Protein AF-A0A453SYX1-F1 (afdb_monomer_lite)

Organism: Aegilops tauschii subsp. strangulata (NCBI:txid200361)

Foldseek 3Di:
DPVCVVVVHDDDDDPPFLLRVLLVLCCVQVVGSVCSLVLLVLLLVLCVVPVVVCVVVDPDDSVVVSVQSNDPRHHDDVSSVQSSCQRRVHWDWDADPDPVPRIDIRHHPDPDPPD

Radius of gyration: 14.9 Å; chains: 1; bounding box: 42×34×37 Å

InterPro domains:
  IPR003323 OTU domain [PF02338] (16-102)
  IPR003323 OTU domain [PS50802] (9-115)
  IPR038765 Papain-like cysteine peptidase superfamily [SSF54001] (2-107)
  IPR050704 Peptidase C85-like [PTHR12419] (3-110)

Sequence (115 aa):
FDRLGTYGLAEFQIEGDGNCQFRALADQIFRNPEYHKQVRKAVMKQLKEFRKRYEGYVPMEYKVYLKKMKRSGEWGDHLTLQAAADRFGAKICLLTSFRDTCLIEIVPRDLTPTR

Secondary structure (DSSP, 8-state):
--HHHHTT----PPPSSTTHHHHHHHHHHHS-GGGHHHHHHHHHHHHHHTHHHHGGG-SS-HHHHHHHHTSTTPPP-HHHHHHHHHHHT--EEEE-S-SS-SEEEE--S------

pLDDT: mean 82.31, std 13.12, range [35.62, 93.0]

Structure (mmCIF, N/CA/C/O backbone):
data_AF-A0A453SYX1-F1
#
_entry.id   AF-A0A453SYX1-F1
#
loop_
_atom_site.group_PDB
_atom_site.id
_atom_site.type_symbol
_atom_site.label_atom_id
_atom_site.label_alt_id
_atom_site.label_comp_id
_atom_site.label_asym_id
_atom_site.label_entity_id
_atom_site.label_seq_id
_atom_site.pdbx_PDB_ins_code
_atom_site.Cartn_x
_atom_site.Cartn_y
_atom_site.Cartn_z
_atom_site.occupancy
_atom_site.B_iso_or_equiv
_atom_site.auth_seq_id
_atom_site.auth_comp_id
_atom_site.auth_asym_id
_atom_site.auth_atom_id
_atom_site.pdbx_PDB_model_num
ATOM 1 N N . PHE A 1 1 ? 17.231 -18.774 -11.026 1.00 43.31 1 PHE A N 1
ATOM 2 C CA . PHE A 1 1 ? 15.875 -18.695 -11.599 1.00 43.31 1 PHE A CA 1
ATOM 3 C C . PHE A 1 1 ? 15.319 -17.327 -11.288 1.00 43.31 1 PHE A C 1
ATOM 5 O O . PHE A 1 1 ? 14.893 -17.080 -10.165 1.00 43.31 1 PHE A O 1
ATOM 12 N N . ASP A 1 2 ? 15.445 -16.427 -12.252 1.00 57.31 2 ASP A N 1
ATOM 13 C CA . ASP A 1 2 ? 15.023 -15.041 -12.129 1.00 57.31 2 ASP A CA 1
ATOM 14 C C . ASP A 1 2 ? 13.494 -14.974 -12.262 1.00 57.31 2 ASP A C 1
ATOM 16 O O . ASP A 1 2 ? 12.948 -15.031 -13.363 1.00 57.31 2 ASP A O 1
ATOM 20 N N . ARG A 1 3 ? 12.786 -14.990 -11.121 1.00 61.19 3 ARG A N 1
ATOM 21 C CA . ARG A 1 3 ? 11.311 -15.046 -11.083 1.00 61.19 3 ARG A CA 1
ATOM 22 C C . ARG A 1 3 ? 10.674 -13.845 -11.785 1.00 61.19 3 ARG A C 1
ATOM 24 O O . ARG A 1 3 ? 9.559 -13.975 -12.273 1.00 61.19 3 ARG A O 1
ATOM 31 N N . LEU A 1 4 ? 11.370 -12.711 -11.846 1.00 60.25 4 LEU A N 1
ATOM 32 C CA . LEU A 1 4 ? 10.914 -11.506 -12.536 1.00 60.25 4 LEU A CA 1
ATOM 33 C C . LEU A 1 4 ? 10.905 -11.713 -14.054 1.00 60.25 4 LEU A C 1
ATOM 35 O O . LEU A 1 4 ? 9.910 -11.403 -14.709 1.00 60.25 4 LEU A O 1
ATOM 39 N N . GLY A 1 5 ? 11.947 -12.361 -14.583 1.00 59.00 5 GLY A N 1
ATOM 40 C CA . GLY A 1 5 ? 12.054 -12.718 -15.998 1.00 59.00 5 GLY A CA 1
ATOM 41 C C . GLY A 1 5 ? 10.911 -13.611 -16.490 1.00 59.00 5 GLY A C 1
ATOM 42 O O . GLY A 1 5 ? 10.420 -13.413 -17.598 1.00 59.00 5 GLY A O 1
ATOM 43 N N . THR A 1 6 ? 10.406 -14.527 -15.655 1.00 63.09 6 THR A N 1
ATOM 44 C CA . THR A 1 6 ? 9.246 -15.375 -16.000 1.00 63.09 6 THR A CA 1
ATOM 45 C C . THR A 1 6 ? 7.961 -14.569 -16.233 1.00 63.09 6 THR A C 1
ATOM 47 O O . THR A 1 6 ? 7.107 -15.000 -17.003 1.00 63.09 6 THR A O 1
ATOM 50 N N . TYR A 1 7 ? 7.826 -13.395 -15.609 1.00 59.97 7 TYR A N 1
ATOM 51 C CA . TYR A 1 7 ? 6.675 -12.499 -15.776 1.00 59.97 7 TYR A CA 1
ATOM 52 C C . TYR A 1 7 ? 6.965 -11.303 -16.699 1.00 59.97 7 TYR A C 1
ATOM 54 O O . TYR A 1 7 ? 6.127 -10.411 -16.814 1.00 59.97 7 TYR A O 1
ATOM 62 N N . GLY A 1 8 ? 8.138 -11.255 -17.344 1.00 65.12 8 GLY A N 1
ATOM 63 C CA . GLY A 1 8 ? 8.565 -10.100 -18.143 1.00 65.12 8 GLY A CA 1
ATOM 64 C C . GLY A 1 8 ? 8.745 -8.821 -17.316 1.00 65.12 8 GLY A C 1
ATOM 65 O O . GLY A 1 8 ? 8.619 -7.720 -17.847 1.00 65.12 8 GLY A O 1
ATOM 66 N N . LEU A 1 9 ? 8.996 -8.961 -16.012 1.00 68.88 9 LEU A N 1
ATOM 67 C CA . LEU A 1 9 ? 9.196 -7.855 -15.083 1.00 68.88 9 LEU A CA 1
ATOM 68 C C . LEU A 1 9 ? 10.692 -7.599 -14.880 1.00 68.88 9 LEU A C 1
ATOM 70 O O . LEU A 1 9 ? 11.510 -8.511 -14.976 1.00 68.88 9 LEU A O 1
ATOM 74 N N . ALA A 1 10 ? 11.036 -6.357 -14.555 1.00 70.94 10 ALA A N 1
ATOM 75 C CA . ALA A 1 10 ? 12.366 -5.963 -14.108 1.00 70.94 10 ALA A CA 1
ATOM 76 C C . ALA A 1 10 ? 12.245 -5.291 -12.737 1.00 70.94 10 ALA A C 1
ATOM 78 O O . ALA A 1 10 ? 11.297 -4.542 -12.493 1.00 70.94 10 ALA A O 1
ATOM 79 N N . GLU A 1 11 ? 13.185 -5.569 -11.836 1.00 71.25 11 GLU A N 1
ATOM 80 C CA . GLU A 1 11 ? 13.226 -4.900 -10.539 1.00 71.25 11 GLU A CA 1
ATOM 81 C C . GLU A 1 11 ? 13.690 -3.456 -10.723 1.00 71.25 11 GLU A C 1
ATOM 83 O O . GLU A 1 11 ? 14.739 -3.200 -11.316 1.00 71.25 11 GLU A O 1
ATOM 88 N N . PHE A 1 12 ? 12.925 -2.513 -10.181 1.00 72.12 12 PHE A N 1
ATOM 89 C CA . PHE A 1 12 ? 13.378 -1.141 -10.036 1.00 72.12 12 PHE A CA 1
ATOM 90 C C . PHE A 1 12 ? 13.776 -0.913 -8.582 1.00 72.12 12 PHE A C 1
ATOM 92 O O . PHE A 1 12 ? 12.941 -0.983 -7.678 1.00 72.12 12 PHE A O 1
ATOM 99 N N . GLN A 1 13 ? 15.067 -0.672 -8.357 1.00 71.19 13 GLN A N 1
ATOM 100 C CA . GLN A 1 13 ? 15.603 -0.449 -7.020 1.00 71.19 13 GLN A CA 1
ATOM 101 C C . GLN A 1 13 ? 15.077 0.881 -6.469 1.00 71.19 13 GLN A C 1
ATOM 103 O O . GLN A 1 13 ? 15.349 1.955 -7.005 1.00 71.19 13 GLN A O 1
ATOM 108 N N . ILE A 1 14 ? 14.310 0.794 -5.385 1.00 74.12 14 ILE A N 1
ATOM 109 C CA . ILE A 1 14 ? 13.795 1.935 -4.631 1.00 74.12 14 ILE A CA 1
ATOM 110 C C . ILE A 1 14 ? 14.628 2.083 -3.359 1.00 74.12 14 ILE A C 1
ATOM 112 O O . ILE A 1 14 ? 15.012 1.091 -2.742 1.00 74.12 14 ILE A O 1
ATOM 116 N N . GLU A 1 15 ? 14.882 3.323 -2.938 1.00 73.62 15 GLU A N 1
ATOM 117 C CA . GLU A 1 15 ? 15.568 3.598 -1.674 1.00 73.62 15 GLU A CA 1
ATOM 118 C C . GLU A 1 15 ? 14.881 2.871 -0.505 1.00 73.62 15 GLU A C 1
ATOM 120 O O . GLU A 1 15 ? 13.668 2.987 -0.311 1.00 73.62 15 GLU A O 1
ATOM 125 N N . GLY A 1 16 ? 15.665 2.139 0.292 1.00 68.44 16 GLY A N 1
ATOM 126 C CA . GLY A 1 16 ? 15.215 1.405 1.480 1.00 68.44 16 GLY A CA 1
ATOM 127 C C . GLY A 1 16 ? 14.873 2.305 2.671 1.00 68.44 16 GLY A C 1
ATOM 128 O O . GLY A 1 16 ? 15.252 2.011 3.802 1.00 68.44 16 GLY A O 1
ATOM 129 N N . ASP A 1 17 ? 14.205 3.431 2.425 1.00 76.88 17 ASP A N 1
ATOM 130 C CA . ASP A 1 17 ? 13.659 4.302 3.457 1.00 76.88 17 ASP A CA 1
ATOM 131 C C . ASP A 1 17 ? 12.235 3.859 3.837 1.00 76.88 17 ASP A C 1
ATOM 133 O O . ASP A 1 17 ? 11.595 3.049 3.164 1.00 76.88 17 ASP A O 1
ATOM 137 N N . GLY A 1 18 ? 11.668 4.430 4.900 1.00 78.31 18 GLY A N 1
ATOM 138 C CA . GLY A 1 18 ? 10.270 4.159 5.254 1.00 78.31 18 GLY A CA 1
ATOM 139 C C . GLY A 1 18 ? 9.240 4.740 4.272 1.00 78.31 18 GLY A C 1
ATOM 140 O O . GLY A 1 18 ? 8.054 4.795 4.583 1.00 78.31 18 GLY A O 1
ATOM 141 N N . ASN A 1 19 ? 9.653 5.223 3.097 1.00 83.50 19 ASN A N 1
ATOM 142 C CA . ASN A 1 19 ? 8.767 5.611 2.003 1.00 83.50 19 ASN A CA 1
ATOM 143 C C . ASN A 1 19 ? 8.781 4.606 0.849 1.00 83.50 19 ASN A C 1
ATOM 145 O O . ASN A 1 19 ? 8.007 4.807 -0.088 1.00 83.50 19 ASN A O 1
ATOM 149 N N . CYS A 1 20 ? 9.589 3.544 0.917 1.00 86.62 20 CYS A N 1
ATOM 150 C CA . CYS A 1 20 ? 9.791 2.581 -0.163 1.00 86.62 20 CYS A CA 1
ATOM 151 C C . CYS A 1 20 ? 8.475 2.072 -0.769 1.00 86.62 20 CYS A C 1
ATOM 153 O O . CYS A 1 20 ? 8.287 2.137 -1.981 1.00 86.62 20 CYS A O 1
ATOM 155 N N . GLN A 1 21 ? 7.502 1.692 0.067 1.00 88.25 21 GLN A N 1
ATOM 156 C CA . GLN A 1 21 ? 6.192 1.227 -0.392 1.00 88.25 21 GLN A CA 1
ATOM 157 C C . GLN A 1 21 ? 5.439 2.306 -1.189 1.00 88.25 21 GLN A C 1
ATOM 159 O O . GLN A 1 21 ? 4.865 2.027 -2.238 1.00 88.25 21 GLN A O 1
ATOM 164 N N . PHE A 1 22 ? 5.453 3.558 -0.726 1.00 90.06 22 PHE A N 1
ATOM 165 C CA . PHE A 1 22 ? 4.764 4.659 -1.405 1.00 90.06 22 PHE A CA 1
ATOM 166 C C . PHE A 1 22 ? 5.493 5.112 -2.672 1.00 90.06 22 PHE A C 1
ATOM 168 O O . PHE A 1 22 ? 4.833 5.561 -3.605 1.00 90.06 22 PHE A O 1
ATOM 175 N N . ARG A 1 23 ? 6.826 4.997 -2.712 1.00 88.06 23 ARG A N 1
ATOM 176 C CA . ARG A 1 23 ? 7.634 5.240 -3.915 1.00 88.06 23 ARG A CA 1
ATOM 177 C C . ARG A 1 23 ? 7.376 4.171 -4.971 1.00 88.06 23 ARG A C 1
ATOM 179 O O . ARG A 1 23 ? 7.126 4.532 -6.112 1.00 88.06 23 ARG A O 1
ATOM 186 N N . ALA A 1 24 ? 7.329 2.897 -4.581 1.00 89.31 24 ALA A N 1
ATOM 187 C CA . ALA A 1 24 ? 6.967 1.800 -5.475 1.00 89.31 24 ALA A CA 1
ATOM 188 C C . ALA A 1 24 ? 5.552 1.985 -6.049 1.00 89.31 24 ALA A C 1
ATOM 190 O O . ALA A 1 24 ? 5.348 1.882 -7.253 1.00 89.31 24 ALA A O 1
ATOM 191 N N . LEU A 1 25 ? 4.576 2.350 -5.211 1.00 90.00 25 LEU A N 1
ATOM 192 C CA . LEU A 1 25 ? 3.227 2.676 -5.685 1.00 90.00 25 LEU A CA 1
ATOM 193 C C . LEU A 1 25 ? 3.214 3.891 -6.625 1.00 90.00 25 LEU A C 1
ATOM 195 O O . LEU A 1 25 ? 2.505 3.880 -7.626 1.00 90.00 25 LEU A O 1
ATOM 199 N N . ALA A 1 26 ? 3.978 4.940 -6.314 1.00 89.69 26 ALA A N 1
ATOM 200 C CA . ALA A 1 26 ? 4.057 6.135 -7.150 1.00 89.69 26 ALA A CA 1
ATOM 201 C C . ALA A 1 26 ? 4.681 5.843 -8.517 1.00 89.69 26 ALA A C 1
ATOM 203 O O . ALA A 1 26 ? 4.161 6.296 -9.533 1.00 89.69 26 ALA A O 1
ATOM 204 N N . ASP A 1 27 ? 5.738 5.041 -8.548 1.00 89.69 27 ASP A N 1
ATOM 205 C CA . ASP A 1 27 ? 6.346 4.566 -9.782 1.00 89.69 27 ASP A CA 1
ATOM 206 C C . ASP A 1 27 ? 5.358 3.736 -10.616 1.00 89.69 27 ASP A C 1
ATOM 208 O O . ASP A 1 27 ? 5.111 4.043 -11.775 1.00 89.69 27 ASP A O 1
ATOM 212 N N . GLN A 1 28 ? 4.677 2.760 -10.020 1.00 88.06 28 GLN A N 1
ATOM 213 C CA . GLN A 1 28 ? 3.768 1.895 -10.778 1.00 88.06 28 GLN A CA 1
ATOM 214 C C . GLN A 1 28 ? 2.499 2.613 -11.273 1.00 88.06 28 GLN A C 1
ATOM 216 O O . GLN A 1 28 ? 1.982 2.286 -12.340 1.00 88.06 28 GLN A O 1
ATOM 221 N N . ILE A 1 29 ? 1.997 3.606 -10.531 1.00 87.38 29 ILE A N 1
ATOM 222 C CA . ILE A 1 29 ? 0.762 4.331 -10.880 1.00 87.38 29 ILE A CA 1
ATOM 223 C C . ILE A 1 29 ? 1.050 5.550 -11.764 1.00 87.38 29 ILE A C 1
ATOM 225 O O . ILE A 1 29 ? 0.324 5.808 -12.722 1.00 87.38 29 ILE A O 1
ATOM 229 N N . PHE A 1 30 ? 2.095 6.315 -11.444 1.00 85.88 30 PHE A N 1
ATOM 230 C CA . PHE A 1 30 ? 2.405 7.599 -12.081 1.00 85.88 30 PHE A CA 1
ATOM 231 C C . PHE A 1 30 ? 3.676 7.569 -12.938 1.00 85.88 30 PHE A C 1
ATOM 233 O O . PHE A 1 30 ? 4.032 8.599 -13.509 1.00 85.88 30 PHE A O 1
ATOM 240 N N . ARG A 1 31 ? 4.367 6.422 -13.033 1.00 86.56 31 ARG A N 1
ATOM 241 C CA . ARG A 1 31 ? 5.683 6.271 -13.692 1.00 86.56 31 ARG A CA 1
ATOM 242 C C . ARG A 1 31 ? 6.736 7.235 -13.153 1.00 86.56 31 ARG A C 1
ATOM 244 O O . ARG A 1 31 ? 7.640 7.642 -13.878 1.00 86.56 31 ARG A O 1
ATOM 251 N N . ASN A 1 32 ? 6.571 7.663 -11.900 1.00 86.88 32 ASN A N 1
ATOM 252 C CA . ASN A 1 32 ? 7.469 8.611 -11.265 1.00 86.88 32 ASN A CA 1
ATOM 253 C C . ASN A 1 32 ? 7.431 8.471 -9.720 1.00 86.88 32 ASN A C 1
ATOM 255 O O . A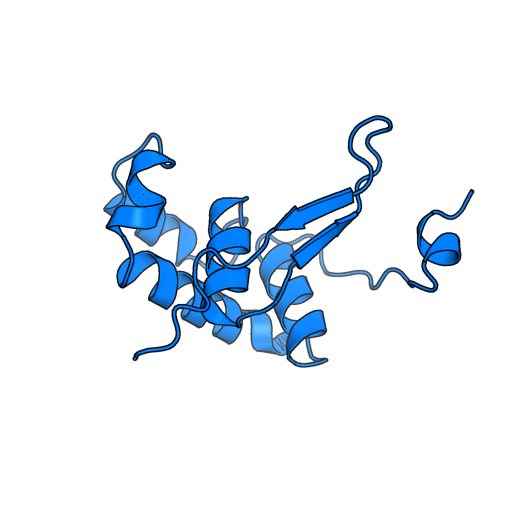SN A 1 32 ? 6.420 8.810 -9.091 1.00 86.88 32 ASN A O 1
ATOM 259 N N . PRO A 1 33 ? 8.531 8.016 -9.087 1.00 86.25 33 PRO A N 1
ATOM 260 C CA . PRO A 1 33 ? 8.600 7.776 -7.643 1.00 86.25 33 PRO A CA 1
ATOM 261 C C . PRO A 1 33 ? 8.551 9.056 -6.787 1.00 86.25 33 PRO A C 1
ATOM 263 O O . PRO A 1 33 ? 8.199 8.982 -5.606 1.00 86.25 33 PRO A O 1
ATOM 266 N N . GLU A 1 34 ? 8.804 10.242 -7.353 1.00 87.19 34 GLU A N 1
ATOM 267 C CA . GLU A 1 34 ? 8.757 11.527 -6.630 1.00 87.19 34 GLU A CA 1
ATOM 268 C C . GLU A 1 34 ? 7.341 11.872 -6.135 1.00 87.19 34 GLU A C 1
ATOM 270 O O . GLU A 1 34 ? 7.148 12.636 -5.182 1.00 87.19 34 GLU A O 1
ATOM 275 N N . TYR A 1 35 ? 6.320 11.236 -6.714 1.00 89.06 35 TYR A N 1
ATOM 276 C CA . TYR A 1 35 ? 4.930 11.378 -6.291 1.00 89.06 35 TYR A CA 1
ATOM 277 C C . TYR A 1 35 ? 4.583 10.604 -5.007 1.00 89.06 35 TYR A C 1
ATOM 279 O O . TYR A 1 35 ? 3.436 10.658 -4.552 1.00 89.06 35 TYR A O 1
ATOM 287 N N . HIS A 1 36 ? 5.548 9.953 -4.343 1.00 88.81 36 HIS A N 1
ATOM 288 C CA . HIS A 1 36 ? 5.323 9.170 -3.118 1.00 88.81 36 HIS A CA 1
ATOM 289 C C . HIS A 1 36 ? 4.582 9.943 -2.009 1.00 88.81 36 HIS A C 1
ATOM 291 O O . HIS A 1 36 ? 3.738 9.383 -1.304 1.00 88.81 36 HIS A O 1
ATOM 297 N N . LYS A 1 37 ? 4.824 11.256 -1.869 1.00 89.50 37 LYS A N 1
ATOM 298 C CA . LYS A 1 37 ? 4.110 12.117 -0.902 1.00 89.50 37 LYS A CA 1
ATOM 299 C C . LYS A 1 37 ? 2.624 12.240 -1.237 1.00 89.50 37 LYS A C 1
ATOM 301 O O . LYS A 1 37 ? 1.781 12.249 -0.336 1.00 89.50 37 LYS A O 1
ATOM 306 N N . GLN A 1 38 ? 2.298 12.342 -2.523 1.00 91.00 38 GLN A N 1
ATOM 307 C CA . GLN A 1 38 ? 0.922 12.447 -3.001 1.00 91.00 38 GLN A CA 1
ATOM 308 C C . GLN A 1 38 ? 0.194 11.113 -2.855 1.00 91.00 38 GLN A C 1
ATOM 310 O O . GLN A 1 38 ? -0.930 11.096 -2.354 1.00 91.00 38 GLN A O 1
ATOM 315 N N . VAL A 1 39 ? 0.866 10.002 -3.176 1.00 91.88 39 VAL A N 1
ATOM 316 C CA . VAL A 1 39 ? 0.348 8.648 -2.936 1.00 91.88 39 VAL A CA 1
ATOM 317 C C . VAL A 1 39 ? 0.054 8.443 -1.453 1.00 91.88 39 VAL A C 1
ATOM 319 O O . VAL A 1 39 ? -1.076 8.108 -1.103 1.00 91.88 39 VAL A O 1
ATOM 322 N N . ARG A 1 40 ? 1.007 8.744 -0.558 1.00 91.81 40 ARG A N 1
ATOM 323 C CA . ARG A 1 40 ? 0.788 8.652 0.897 1.00 91.81 40 ARG A CA 1
ATOM 324 C C . ARG A 1 40 ? -0.415 9.493 1.325 1.00 91.81 40 ARG A C 1
ATOM 326 O O . ARG A 1 40 ? -1.253 9.029 2.094 1.00 91.81 40 ARG A O 1
ATOM 333 N N . LYS A 1 41 ? -0.554 10.717 0.807 1.00 92.50 41 LYS A N 1
ATOM 334 C CA . LYS A 1 41 ? -1.702 11.587 1.109 1.00 92.50 41 LYS A CA 1
ATOM 335 C C . LYS A 1 41 ? -3.029 10.989 0.623 1.00 92.50 41 LYS A C 1
ATOM 337 O O . LYS A 1 41 ? -4.016 11.076 1.353 1.00 92.50 41 LYS A O 1
ATOM 342 N N . ALA A 1 42 ? -3.059 10.383 -0.562 1.00 92.88 42 ALA A N 1
ATOM 343 C CA . ALA A 1 42 ? -4.242 9.734 -1.123 1.00 92.88 42 ALA A CA 1
ATOM 344 C C . ALA A 1 42 ? -4.653 8.492 -0.314 1.00 92.88 42 ALA A C 1
ATOM 346 O O . ALA A 1 42 ? -5.816 8.373 0.068 1.00 92.88 42 ALA A O 1
ATOM 347 N N . VAL A 1 43 ? -3.691 7.638 0.042 1.00 92.81 43 VAL A N 1
ATOM 348 C CA . VAL A 1 43 ? -3.899 6.470 0.915 1.00 92.81 43 VAL A CA 1
ATOM 349 C C . VAL A 1 43 ? -4.420 6.904 2.287 1.00 92.81 43 VAL A C 1
ATOM 351 O O . VAL A 1 43 ? -5.420 6.389 2.778 1.00 92.81 43 VAL A O 1
ATOM 354 N N . MET A 1 44 ? -3.814 7.931 2.887 1.00 93.00 44 MET A N 1
ATOM 355 C CA . MET A 1 44 ? -4.271 8.487 4.163 1.00 93.00 44 MET A CA 1
ATOM 356 C C . MET A 1 44 ? -5.682 9.078 4.093 1.00 93.00 44 MET A C 1
ATOM 358 O O . MET A 1 44 ? -6.404 9.051 5.091 1.00 93.00 44 MET A O 1
ATOM 362 N N . LYS A 1 45 ? -6.073 9.647 2.948 1.00 92.75 45 LYS A N 1
ATOM 363 C CA . LYS A 1 45 ? -7.436 10.135 2.721 1.00 92.75 45 LYS A CA 1
ATOM 364 C C . LYS A 1 45 ? -8.421 8.964 2.678 1.00 92.75 45 LYS A C 1
ATOM 366 O O . LYS A 1 45 ? -9.403 9.006 3.411 1.00 92.75 45 LYS A O 1
ATOM 371 N N . GLN A 1 46 ? -8.097 7.902 1.939 1.00 92.81 46 GLN A N 1
ATOM 372 C CA . GLN A 1 46 ? -8.900 6.677 1.867 1.00 92.81 46 GLN A CA 1
ATOM 373 C C . GLN A 1 46 ? -9.119 6.048 3.250 1.00 92.81 46 GLN A C 1
ATOM 375 O O . GLN A 1 46 ? -10.254 5.785 3.646 1.00 92.81 46 GLN A O 1
ATOM 380 N N . LEU A 1 47 ? -8.039 5.879 4.019 1.00 91.38 47 LEU A N 1
ATOM 381 C CA . LEU A 1 47 ? -8.087 5.337 5.380 1.00 91.38 47 LEU A CA 1
ATOM 382 C C . LEU A 1 47 ? -8.992 6.178 6.301 1.00 91.38 47 LEU A C 1
ATOM 384 O O . LEU A 1 47 ? -9.748 5.647 7.110 1.00 91.38 47 LEU A O 1
ATOM 388 N N . LYS A 1 48 ? -8.963 7.508 6.164 1.00 91.12 48 LYS A N 1
ATOM 389 C CA . LYS A 1 48 ? -9.817 8.403 6.958 1.00 91.12 48 LYS A CA 1
ATOM 390 C C . LYS A 1 48 ? -11.287 8.349 6.553 1.00 91.12 48 LYS A C 1
ATOM 392 O O . LYS A 1 48 ? -12.134 8.288 7.439 1.00 91.12 48 LYS A O 1
ATOM 397 N N . GLU A 1 49 ? -11.579 8.408 5.256 1.00 92.12 49 GLU A N 1
ATOM 398 C CA . GLU A 1 49 ? -12.951 8.440 4.727 1.00 92.12 49 GLU A CA 1
ATOM 399 C C . GLU A 1 49 ? -13.681 7.121 4.994 1.00 92.12 49 GLU A C 1
ATOM 401 O O . GLU A 1 49 ? -14.830 7.122 5.431 1.00 92.12 49 GLU A O 1
ATOM 406 N N . PHE A 1 50 ? -12.985 5.994 4.842 1.00 90.44 50 PHE A N 1
ATOM 407 C CA . PHE A 1 50 ? -13.561 4.661 4.994 1.00 90.44 50 PHE A CA 1
ATOM 408 C C . PHE A 1 50 ? -13.077 3.942 6.254 1.00 90.44 50 PHE A C 1
ATOM 410 O O . PHE A 1 50 ? -12.904 2.725 6.258 1.00 90.44 50 PHE A O 1
ATOM 417 N N . ARG A 1 51 ? -12.898 4.684 7.353 1.00 89.62 51 ARG A N 1
ATOM 418 C CA . ARG A 1 51 ? -12.384 4.172 8.635 1.00 89.62 51 ARG A CA 1
ATOM 419 C C . ARG A 1 51 ? -12.987 2.826 9.058 1.00 89.62 51 ARG A C 1
ATOM 421 O O . ARG A 1 51 ? -12.238 1.925 9.425 1.00 89.62 51 ARG A O 1
ATOM 428 N N . LYS A 1 52 ? -14.314 2.675 8.971 1.00 88.38 52 LYS A N 1
ATOM 429 C CA . LYS A 1 52 ? -15.039 1.452 9.372 1.00 88.38 52 LYS A CA 1
ATOM 430 C C . LYS A 1 52 ? -14.545 0.187 8.653 1.00 88.38 52 LYS A C 1
ATOM 432 O O . LYS A 1 52 ? -14.663 -0.902 9.194 1.00 88.38 52 LYS A O 1
ATOM 437 N N . ARG A 1 53 ? -13.980 0.324 7.445 1.00 88.62 53 ARG A N 1
ATOM 438 C CA . ARG A 1 53 ? -13.438 -0.796 6.655 1.00 88.62 53 ARG A CA 1
ATOM 439 C C . ARG A 1 53 ? -12.086 -1.288 7.165 1.00 88.62 53 ARG A C 1
ATOM 441 O O 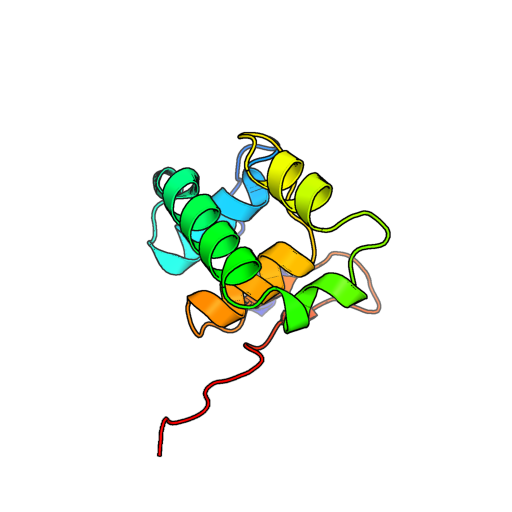. ARG A 1 53 ? -11.724 -2.427 6.904 1.00 88.62 53 ARG A O 1
ATOM 448 N N . TYR A 1 54 ? -11.337 -0.427 7.851 1.00 89.75 54 TYR A N 1
ATOM 449 C CA . TYR A 1 54 ? -9.940 -0.669 8.210 1.00 89.75 54 TYR A CA 1
ATOM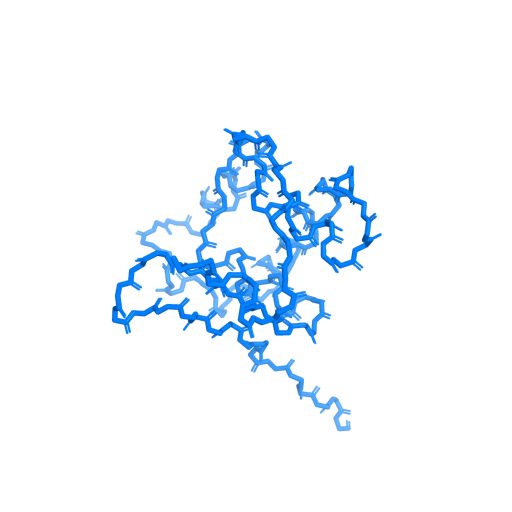 450 C C . TYR A 1 54 ? -9.724 -0.792 9.717 1.00 89.75 54 TYR A C 1
ATOM 452 O O . TYR A 1 54 ? -8.795 -1.470 10.140 1.00 89.75 54 TYR A O 1
ATOM 460 N N . GLU A 1 55 ? -10.557 -0.144 10.534 1.00 89.31 55 GLU A N 1
ATOM 461 C CA . GLU A 1 55 ? -10.322 -0.038 11.976 1.00 89.31 55 GLU A CA 1
ATOM 462 C C . GLU A 1 55 ? -10.277 -1.387 12.698 1.00 89.31 55 GLU A C 1
ATOM 464 O O . GLU A 1 55 ? -9.489 -1.530 13.624 1.00 89.31 55 GLU A O 1
ATOM 469 N N . GLY A 1 56 ? -11.033 -2.388 12.233 1.00 89.06 56 GLY A N 1
ATOM 470 C CA . GLY A 1 56 ? -11.029 -3.736 12.813 1.00 89.06 56 GLY A CA 1
ATOM 471 C C . GLY A 1 56 ? -9.734 -4.527 12.588 1.00 89.06 56 GLY A C 1
ATOM 472 O O . GLY A 1 56 ? -9.500 -5.510 13.282 1.00 89.06 56 GLY A O 1
ATOM 473 N N . TYR A 1 57 ? -8.882 -4.102 11.652 1.00 88.62 57 TYR A N 1
ATOM 474 C CA . TYR A 1 57 ? -7.585 -4.738 11.385 1.00 88.62 57 TYR A CA 1
ATOM 475 C C . TYR A 1 57 ? -6.432 -4.076 12.145 1.00 88.62 57 TYR A C 1
ATOM 477 O O . TYR A 1 57 ? -5.302 -4.555 12.090 1.00 88.62 57 TYR A O 1
ATOM 485 N N . VAL A 1 58 ? -6.693 -2.960 12.832 1.00 88.62 58 VAL A N 1
ATOM 486 C CA . VAL A 1 58 ? -5.673 -2.215 13.565 1.00 88.62 58 VAL A CA 1
ATOM 487 C C . VAL A 1 58 ? -5.776 -2.577 15.052 1.00 88.62 58 VAL A C 1
ATOM 489 O O . VAL A 1 58 ? -6.790 -2.272 15.673 1.00 88.62 58 VAL A O 1
ATOM 492 N N . PRO A 1 59 ? -4.733 -3.167 15.669 1.00 86.81 59 PRO A N 1
ATOM 493 C CA . PRO A 1 59 ? -4.775 -3.593 17.075 1.00 86.81 59 PRO A CA 1
ATOM 494 C C . PRO A 1 59 ? -4.702 -2.425 18.073 1.00 86.81 59 PRO A C 1
ATOM 496 O O . PRO A 1 59 ? -4.794 -2.622 19.281 1.00 86.81 59 PRO A O 1
ATOM 499 N N . MET A 1 60 ? -4.495 -1.202 17.581 1.00 89.06 60 MET A N 1
ATOM 500 C CA . MET A 1 60 ? -4.383 0.019 18.373 1.00 89.06 60 MET A CA 1
ATOM 501 C C . MET A 1 60 ? -5.479 1.025 18.012 1.00 89.06 60 MET A C 1
ATOM 503 O O . MET A 1 60 ? -6.165 0.884 17.002 1.00 89.06 60 MET A O 1
ATOM 507 N N . GLU A 1 61 ? -5.606 2.104 18.790 1.00 91.81 61 GLU A N 1
ATOM 508 C CA . GLU A 1 61 ? -6.565 3.160 18.465 1.00 91.81 61 GLU A CA 1
ATOM 509 C C . GLU A 1 61 ? -6.303 3.724 17.057 1.00 91.81 61 GLU A C 1
ATOM 511 O O . GLU A 1 61 ? -5.224 4.245 16.753 1.00 91.81 61 GLU A O 1
ATOM 516 N N . TYR A 1 62 ? -7.328 3.680 16.202 1.00 90.62 62 TYR A N 1
ATOM 517 C CA . TYR A 1 62 ? -7.215 4.065 14.795 1.00 90.62 62 TYR A CA 1
ATOM 518 C C . TYR A 1 62 ? -6.683 5.492 14.594 1.00 90.62 62 TYR A C 1
ATOM 520 O O . TYR A 1 62 ? -5.922 5.767 13.668 1.00 90.62 62 TYR A O 1
ATOM 528 N N . LYS A 1 63 ? -7.024 6.424 15.495 1.00 90.69 63 LYS A N 1
ATOM 529 C CA . LYS A 1 63 ? -6.496 7.797 15.450 1.00 90.69 63 LYS A CA 1
ATOM 530 C C . LYS A 1 63 ? -4.979 7.842 15.650 1.00 90.69 63 LYS A C 1
ATOM 532 O O . LYS A 1 63 ? -4.316 8.667 15.021 1.00 90.69 63 LYS A O 1
ATOM 537 N N . VAL A 1 64 ? -4.428 6.984 16.509 1.00 91.44 64 VAL A N 1
ATOM 538 C CA . VAL A 1 64 ? -2.981 6.889 16.753 1.00 91.44 64 VAL A CA 1
ATOM 539 C C . VAL A 1 64 ? -2.289 6.274 15.542 1.00 91.44 64 VAL A C 1
ATOM 541 O O . VAL A 1 64 ? -1.293 6.827 15.075 1.00 91.44 64 VAL A O 1
ATOM 544 N N . TYR A 1 65 ? -2.866 5.213 14.974 1.00 92.00 65 TYR A N 1
ATOM 545 C CA . TYR A 1 65 ? -2.397 4.617 13.722 1.00 92.00 65 TYR A CA 1
ATOM 546 C C . TYR A 1 65 ? -2.330 5.652 12.587 1.00 92.00 65 TYR A C 1
ATOM 548 O O . TYR A 1 65 ? -1.275 5.857 11.991 1.00 92.00 65 TYR A O 1
ATOM 556 N N . LEU A 1 66 ? -3.406 6.417 12.365 1.00 90.94 66 LEU A N 1
ATOM 557 C CA . LEU A 1 66 ? -3.426 7.473 11.348 1.00 90.94 66 LEU A CA 1
ATOM 558 C C . LEU A 1 66 ? -2.378 8.570 11.599 1.00 90.94 66 LEU A C 1
ATOM 560 O O . LEU A 1 66 ? -1.830 9.134 10.650 1.00 90.94 66 LEU A O 1
ATOM 564 N N . LYS A 1 67 ? -2.105 8.919 12.863 1.00 90.88 67 LYS A N 1
ATOM 565 C CA . LYS A 1 67 ? -1.060 9.899 13.203 1.00 90.88 67 LYS A CA 1
ATOM 566 C C . LYS A 1 67 ? 0.335 9.373 12.868 1.00 90.88 67 LYS A C 1
ATOM 568 O O . LYS A 1 67 ? 1.133 10.157 12.358 1.00 90.88 67 LYS A O 1
ATOM 573 N N . LYS A 1 68 ? 0.610 8.090 13.129 1.00 89.88 68 LYS A N 1
ATOM 574 C CA . LYS A 1 68 ? 1.871 7.434 12.751 1.00 89.88 68 LYS A CA 1
ATOM 575 C C . LYS A 1 68 ? 2.018 7.383 11.233 1.00 89.88 68 LYS A C 1
ATOM 577 O O . LYS A 1 68 ? 2.949 7.972 10.703 1.00 89.88 68 LYS A O 1
ATOM 582 N N . MET A 1 69 ? 1.021 6.844 10.531 1.00 89.56 69 MET A N 1
ATOM 583 C CA . MET A 1 69 ? 1.075 6.634 9.079 1.00 89.56 69 MET A CA 1
ATOM 584 C C . MET A 1 69 ? 1.160 7.937 8.258 1.00 89.56 69 MET A C 1
ATOM 586 O O . MET A 1 69 ? 1.670 7.964 7.134 1.00 89.56 69 MET A O 1
ATOM 590 N N . LYS A 1 70 ? 0.722 9.066 8.839 1.00 87.75 70 LYS A N 1
ATOM 591 C CA . LYS A 1 70 ? 0.901 10.404 8.253 1.00 87.75 70 LYS A CA 1
ATOM 592 C C . LYS A 1 70 ? 2.372 10.852 8.213 1.00 87.75 70 LYS A C 1
ATOM 594 O O . LYS A 1 70 ? 2.700 11.706 7.390 1.00 87.75 70 LYS A O 1
ATOM 599 N N . ARG A 1 71 ? 3.235 10.358 9.107 1.00 86.44 71 ARG A N 1
ATOM 600 C CA . ARG A 1 71 ? 4.641 10.783 9.192 1.00 86.44 71 ARG A CA 1
ATOM 601 C C . ARG A 1 71 ? 5.410 10.293 7.967 1.00 86.44 71 ARG A C 1
ATOM 603 O O . ARG A 1 71 ? 5.282 9.145 7.557 1.00 86.44 71 ARG A O 1
ATOM 610 N N . SER A 1 72 ? 6.201 11.182 7.372 1.00 82.25 72 SER A N 1
ATOM 611 C CA . SER A 1 72 ? 7.131 10.794 6.309 1.00 82.25 72 SER A CA 1
ATOM 612 C C . SER A 1 72 ? 8.173 9.838 6.884 1.00 82.25 72 SER A C 1
ATOM 614 O O . SER A 1 72 ? 8.646 10.066 7.994 1.00 82.25 72 SER A O 1
ATOM 616 N N . GLY A 1 73 ? 8.516 8.786 6.143 1.00 82.06 73 GLY A N 1
ATOM 617 C CA . GLY A 1 73 ? 9.408 7.735 6.631 1.00 82.06 73 GLY A CA 1
ATOM 618 C C . GLY A 1 73 ? 8.748 6.706 7.557 1.00 82.06 73 GLY A C 1
ATOM 619 O O . GLY A 1 73 ? 9.444 5.820 8.039 1.00 82.06 73 GLY A O 1
ATOM 620 N N . GLU A 1 74 ? 7.433 6.774 7.798 1.00 87.38 74 GLU A N 1
ATOM 621 C CA . GLU A 1 74 ? 6.719 5.666 8.447 1.00 87.38 74 GLU A CA 1
ATOM 622 C C . GLU A 1 74 ? 6.470 4.553 7.429 1.00 87.38 74 GLU A C 1
ATOM 624 O O . GLU A 1 74 ? 5.884 4.819 6.371 1.00 87.38 74 GLU A O 1
ATOM 629 N N . TRP A 1 75 ? 6.883 3.332 7.771 1.00 84.06 75 TRP A N 1
ATOM 630 C CA . TRP A 1 75 ? 6.764 2.153 6.920 1.00 84.06 75 TRP A CA 1
ATOM 631 C C . TRP A 1 75 ? 5.292 1.833 6.656 1.00 84.06 75 TRP A C 1
ATOM 633 O O . TRP A 1 75 ? 4.468 1.836 7.570 1.00 84.06 75 TRP A O 1
ATOM 643 N N . GLY A 1 76 ? 4.966 1.574 5.392 1.00 86.38 76 GLY A N 1
ATOM 644 C CA . GLY A 1 76 ? 3.645 1.088 5.014 1.00 86.38 76 GLY A CA 1
ATOM 645 C C . GLY A 1 76 ? 3.445 -0.375 5.408 1.00 86.38 76 GLY A C 1
ATOM 646 O O . GLY A 1 76 ? 4.402 -1.113 5.635 1.00 86.38 76 GLY A O 1
ATOM 647 N N . ASP A 1 77 ? 2.190 -0.800 5.455 1.00 89.69 77 ASP A N 1
ATOM 648 C CA . ASP A 1 77 ? 1.771 -2.145 5.831 1.00 89.69 77 ASP A CA 1
ATOM 649 C C . ASP A 1 77 ? 0.775 -2.718 4.806 1.00 89.69 77 ASP A C 1
ATOM 651 O O . ASP A 1 77 ? 0.605 -2.199 3.698 1.00 89.69 77 ASP A O 1
ATOM 655 N N . HIS A 1 78 ? 0.124 -3.829 5.147 1.00 89.69 78 HIS A N 1
ATOM 656 C CA . HIS A 1 78 ? -0.903 -4.414 4.288 1.00 89.69 78 HIS A CA 1
ATOM 657 C C . HIS A 1 78 ? -2.149 -3.510 4.175 1.00 89.69 78 HIS A C 1
ATOM 659 O O . HIS A 1 78 ? -2.833 -3.524 3.148 1.00 89.69 78 HIS A O 1
ATOM 665 N N . LEU A 1 79 ? -2.471 -2.704 5.195 1.00 91.12 79 LEU A N 1
ATOM 666 C CA . LEU A 1 79 ? -3.624 -1.804 5.144 1.00 91.12 79 LEU A CA 1
ATOM 667 C C . LEU A 1 79 ? -3.375 -0.640 4.188 1.00 91.12 79 LEU A C 1
ATOM 669 O O . LEU A 1 79 ? -4.298 -0.240 3.482 1.00 91.12 79 LEU A O 1
ATOM 673 N N . THR A 1 80 ? -2.161 -0.094 4.139 1.00 92.38 80 THR A N 1
ATOM 674 C CA . THR A 1 80 ? -1.825 0.974 3.189 1.00 92.38 80 THR A CA 1
ATOM 675 C C . THR A 1 80 ? -1.842 0.484 1.749 1.00 92.38 80 THR A C 1
ATOM 677 O O . THR A 1 80 ? -2.290 1.229 0.880 1.00 92.38 80 THR A O 1
ATOM 680 N N . LEU A 1 81 ? -1.453 -0.770 1.493 1.00 92.38 81 LEU A N 1
ATOM 681 C CA . LEU A 1 81 ? -1.621 -1.401 0.181 1.00 92.38 81 LEU A CA 1
ATOM 682 C C . LEU A 1 81 ? -3.093 -1.605 -0.170 1.00 92.38 81 LEU A C 1
ATOM 684 O O . LEU A 1 81 ? -3.511 -1.208 -1.251 1.00 92.38 81 LEU A O 1
ATOM 688 N N . GLN A 1 82 ? -3.902 -2.145 0.746 1.00 92.69 82 GLN A N 1
ATOM 689 C CA . GLN A 1 82 ? -5.341 -2.283 0.509 1.00 92.69 82 GLN A CA 1
ATOM 690 C C . GLN A 1 82 ? -5.991 -0.926 0.224 1.00 92.69 82 GLN A C 1
ATOM 692 O O . GLN A 1 82 ? -6.737 -0.780 -0.737 1.00 92.69 82 GLN A O 1
ATOM 697 N N . ALA A 1 83 ? -5.676 0.090 1.026 1.00 92.75 83 ALA A N 1
ATOM 698 C CA . ALA A 1 83 ? -6.193 1.434 0.827 1.00 92.75 83 ALA A CA 1
ATOM 699 C C . ALA A 1 83 ? -5.674 2.074 -0.471 1.00 92.75 83 ALA A C 1
ATOM 701 O O . ALA A 1 83 ? -6.403 2.845 -1.088 1.00 92.75 83 ALA A O 1
ATOM 702 N N . ALA A 1 84 ? -4.454 1.763 -0.918 1.00 92.88 84 ALA A N 1
ATOM 703 C CA . ALA A 1 84 ? -3.966 2.182 -2.229 1.00 92.88 84 ALA A CA 1
ATOM 704 C C . ALA A 1 84 ? -4.756 1.506 -3.358 1.00 92.88 84 ALA A C 1
ATOM 706 O O . ALA A 1 84 ? -5.252 2.209 -4.236 1.00 92.88 84 ALA A O 1
ATOM 707 N N . ALA A 1 85 ? -4.941 0.184 -3.301 1.00 92.38 85 ALA A N 1
ATOM 708 C CA . ALA A 1 85 ? -5.748 -0.549 -4.273 1.00 92.38 85 ALA A CA 1
ATOM 709 C C . ALA A 1 85 ? -7.162 0.041 -4.366 1.00 92.38 85 ALA A C 1
ATOM 711 O O . ALA A 1 85 ? -7.607 0.411 -5.451 1.00 92.38 85 ALA A O 1
ATOM 712 N N . ASP A 1 86 ? -7.818 0.238 -3.218 1.00 91.06 86 ASP A N 1
ATOM 713 C CA . ASP A 1 86 ? -9.159 0.823 -3.129 1.00 91.06 86 ASP A CA 1
ATOM 714 C C . ASP A 1 86 ? -9.202 2.259 -3.676 1.00 91.06 86 ASP A C 1
ATOM 716 O O . ASP A 1 86 ? -10.154 2.646 -4.349 1.00 91.06 86 ASP A O 1
ATOM 720 N N . ARG A 1 87 ? -8.174 3.071 -3.393 1.00 91.56 87 ARG A N 1
ATOM 721 C CA . ARG A 1 87 ? -8.133 4.485 -3.790 1.00 91.56 87 ARG A CA 1
ATOM 722 C C . ARG A 1 87 ? -7.896 4.680 -5.282 1.00 91.56 87 ARG A C 1
ATOM 724 O O . ARG A 1 87 ? -8.429 5.630 -5.853 1.00 91.56 87 ARG A O 1
ATOM 731 N N . PHE A 1 88 ? -7.042 3.851 -5.874 1.00 89.62 88 PHE A N 1
ATOM 732 C CA . PHE A 1 88 ? -6.635 3.961 -7.275 1.00 89.62 88 PHE A CA 1
ATOM 733 C C . PHE A 1 88 ? -7.409 3.011 -8.196 1.00 89.62 88 PHE A C 1
ATOM 735 O O . PHE A 1 88 ? -7.218 3.069 -9.406 1.00 89.62 88 PHE A O 1
ATOM 742 N N . GLY A 1 89 ? -8.276 2.152 -7.648 1.00 88.31 89 GLY A N 1
ATOM 743 C CA . GLY A 1 89 ? -9.018 1.153 -8.420 1.00 88.31 89 GLY A CA 1
ATOM 744 C C . GLY A 1 89 ? -8.105 0.135 -9.106 1.00 88.31 89 GLY A C 1
ATOM 745 O O . GLY A 1 89 ? -8.474 -0.431 -10.131 1.00 88.31 89 GLY A O 1
ATOM 746 N N . ALA A 1 90 ? -6.900 -0.071 -8.570 1.00 87.69 90 ALA A N 1
ATOM 747 C CA . ALA A 1 90 ? -5.858 -0.884 -9.182 1.00 87.69 90 ALA A CA 1
ATOM 748 C C . ALA A 1 90 ? -5.604 -2.145 -8.355 1.00 87.69 90 ALA A C 1
ATOM 750 O O . ALA A 1 90 ? -5.511 -2.085 -7.129 1.00 87.69 90 ALA A O 1
ATOM 751 N N . LYS A 1 91 ? -5.449 -3.288 -9.029 1.00 89.62 91 LYS A N 1
ATOM 752 C CA . LYS A 1 91 ? -4.973 -4.518 -8.390 1.00 89.62 91 LYS A CA 1
ATOM 753 C C . LYS A 1 91 ? -3.479 -4.379 -8.103 1.00 89.62 91 LYS A C 1
ATOM 755 O O . LYS A 1 91 ? -2.706 -4.112 -9.020 1.00 89.62 91 LYS A O 1
ATOM 760 N N . ILE A 1 92 ? -3.077 -4.587 -6.853 1.00 90.19 92 ILE A N 1
ATOM 761 C CA . ILE A 1 92 ? -1.667 -4.598 -6.458 1.00 90.19 92 ILE A CA 1
ATOM 762 C C . ILE A 1 92 ? -1.201 -6.049 -6.371 1.00 90.19 92 ILE A C 1
ATOM 764 O O . ILE A 1 92 ? -1.765 -6.844 -5.623 1.00 90.19 92 ILE A O 1
ATOM 768 N N . CYS A 1 93 ? -0.156 -6.380 -7.121 1.00 88.69 93 CYS A N 1
ATOM 769 C CA . CYS A 1 93 ? 0.474 -7.695 -7.127 1.00 88.69 93 CYS A CA 1
ATOM 770 C C . CYS A 1 93 ? 1.804 -7.621 -6.372 1.00 88.69 93 CYS A C 1
ATOM 772 O O . CYS A 1 93 ? 2.753 -7.004 -6.850 1.00 88.69 93 CYS A O 1
ATOM 774 N N . LEU A 1 94 ? 1.883 -8.238 -5.195 1.00 86.25 94 LEU A N 1
ATOM 775 C CA . LEU A 1 94 ? 3.124 -8.351 -4.434 1.00 86.25 94 LEU A CA 1
ATOM 776 C C . LEU A 1 94 ? 3.831 -9.651 -4.799 1.00 86.25 94 LEU A C 1
ATOM 778 O O . LEU A 1 94 ? 3.338 -10.736 -4.488 1.00 86.25 94 LEU A O 1
ATOM 782 N N . LEU A 1 95 ? 5.003 -9.540 -5.415 1.00 83.94 95 LEU A N 1
ATOM 783 C CA . LEU A 1 95 ? 5.882 -10.680 -5.641 1.00 83.94 95 LEU A CA 1
ATOM 784 C C . LEU A 1 95 ? 6.807 -10.853 -4.433 1.00 83.94 95 LEU A C 1
ATOM 786 O O . LEU A 1 95 ? 7.437 -9.892 -3.995 1.00 83.94 95 LEU A O 1
ATOM 790 N N . THR A 1 96 ? 6.904 -12.067 -3.892 1.00 81.00 96 THR A N 1
ATOM 791 C CA . THR A 1 96 ? 7.760 -12.348 -2.732 1.00 81.00 96 THR A CA 1
ATOM 792 C C . THR A 1 96 ? 8.704 -13.524 -2.987 1.00 81.00 96 THR A C 1
ATOM 794 O O . THR A 1 96 ? 8.489 -14.367 -3.865 1.00 81.00 96 THR A O 1
ATOM 797 N N . SER A 1 97 ? 9.779 -13.595 -2.200 1.00 75.69 97 SER A N 1
ATOM 798 C CA . SER A 1 97 ? 10.735 -14.706 -2.228 1.00 75.69 97 SER A CA 1
ATOM 799 C C . SER A 1 97 ? 10.258 -15.940 -1.449 1.00 75.69 97 SER A C 1
ATOM 801 O O . SER A 1 97 ? 10.894 -16.994 -1.544 1.00 75.69 97 SER A O 1
ATOM 803 N N . PHE A 1 98 ? 9.129 -15.862 -0.730 1.00 76.06 98 PHE A N 1
ATOM 804 C CA . PHE A 1 98 ? 8.550 -17.012 -0.035 1.00 76.06 98 PHE A CA 1
ATOM 805 C C . PHE A 1 98 ? 8.162 -18.098 -1.050 1.00 76.06 98 PHE A C 1
ATOM 807 O O . PHE A 1 98 ? 7.681 -17.802 -2.145 1.00 76.06 98 PHE A O 1
ATOM 814 N N . ARG A 1 99 ? 8.439 -19.370 -0.730 1.00 67.12 99 ARG A N 1
ATOM 815 C CA . ARG A 1 99 ? 8.214 -20.491 -1.665 1.00 67.12 99 ARG A CA 1
ATOM 816 C C . ARG A 1 99 ? 6.729 -20.778 -1.866 1.00 67.12 99 ARG A C 1
ATOM 818 O O . ARG A 1 99 ? 6.327 -21.020 -2.997 1.00 67.12 99 ARG A O 1
ATOM 825 N N . ASP A 1 100 ? 5.937 -20.648 -0.807 1.00 70.44 100 ASP A N 1
ATOM 826 C CA . ASP A 1 100 ? 4.526 -21.053 -0.810 1.00 70.44 100 ASP A CA 1
ATOM 827 C C . ASP A 1 100 ? 3.567 -19.898 -1.156 1.00 70.44 100 ASP A C 1
ATOM 829 O O . ASP A 1 100 ? 2.433 -20.129 -1.563 1.00 70.44 100 ASP A O 1
ATOM 833 N N . THR A 1 101 ? 4.020 -18.642 -1.050 1.00 66.44 101 THR A N 1
ATOM 834 C CA . THR A 1 101 ? 3.228 -17.428 -1.346 1.00 66.44 101 THR A CA 1
ATOM 835 C C . THR A 1 101 ? 4.007 -16.485 -2.267 1.00 66.44 101 THR A C 1
ATOM 837 O O . THR A 1 101 ? 4.326 -15.344 -1.934 1.00 66.44 101 THR A O 1
ATOM 840 N N . CYS A 1 102 ? 4.360 -16.986 -3.453 1.00 73.94 102 CYS A N 1
ATOM 841 C CA . CYS A 1 102 ? 5.171 -16.241 -4.424 1.00 73.94 102 CYS A CA 1
ATOM 842 C C . CYS A 1 102 ? 4.492 -14.957 -4.934 1.00 73.94 102 CYS A C 1
ATOM 844 O O . CYS A 1 102 ? 5.187 -14.000 -5.268 1.00 73.94 102 CYS A O 1
ATOM 846 N N . LEU A 1 103 ? 3.158 -14.936 -4.997 1.00 81.12 103 LEU A N 1
ATOM 847 C CA . LEU A 1 103 ? 2.358 -13.805 -5.454 1.00 81.12 103 LEU A CA 1
ATOM 848 C C . LEU A 1 103 ? 1.189 -13.595 -4.489 1.00 81.12 103 LEU A C 1
ATOM 850 O O . LEU A 1 103 ? 0.411 -14.517 -4.251 1.00 81.12 103 LEU A O 1
ATOM 854 N N . ILE A 1 104 ? 1.065 -12.385 -3.954 1.00 85.31 104 ILE A N 1
ATOM 855 C CA . ILE A 1 104 ? -0.081 -11.956 -3.150 1.00 85.31 104 ILE A CA 1
ATOM 856 C C . ILE A 1 104 ? -0.814 -10.882 -3.947 1.00 85.31 104 ILE A C 1
ATOM 858 O O . ILE A 1 104 ? -0.239 -9.847 -4.283 1.00 85.31 104 ILE A O 1
ATOM 862 N N . GLU A 1 105 ? -2.082 -11.127 -4.256 1.00 88.88 105 GLU A N 1
ATOM 863 C CA . GLU A 1 105 ? -2.922 -10.177 -4.979 1.00 88.88 105 GLU A CA 1
ATOM 864 C C . GLU A 1 105 ? -3.819 -9.412 -4.005 1.00 88.88 105 GLU A C 1
ATOM 866 O O . GLU A 1 105 ? -4.596 -9.996 -3.252 1.00 88.88 105 GLU A O 1
ATOM 871 N N . ILE A 1 106 ? -3.726 -8.087 -4.042 1.00 89.56 106 ILE A N 1
ATOM 872 C CA . ILE A 1 106 ? -4.570 -7.179 -3.273 1.00 89.56 106 ILE A CA 1
ATOM 873 C C . ILE A 1 106 ? -5.515 -6.503 -4.260 1.00 89.56 106 ILE A C 1
ATOM 875 O O . ILE A 1 106 ? -5.117 -5.653 -5.061 1.00 89.56 106 ILE A O 1
ATOM 879 N N . VAL A 1 107 ? -6.775 -6.923 -4.214 1.00 90.12 107 VAL A N 1
ATOM 880 C CA . VAL A 1 107 ? -7.842 -6.428 -5.087 1.00 90.12 107 VAL A CA 1
ATOM 881 C C . VAL A 1 107 ? -8.595 -5.304 -4.362 1.00 90.12 107 VAL A C 1
ATOM 883 O O . VAL A 1 107 ? -8.818 -5.417 -3.150 1.00 90.12 107 VAL A O 1
ATOM 886 N N . PRO A 1 108 ? -8.984 -4.215 -5.053 1.00 88.69 108 PRO A N 1
ATOM 887 C CA . PRO A 1 108 ? -9.840 -3.191 -4.467 1.00 88.69 108 PRO A CA 1
ATOM 888 C C . PRO A 1 108 ? -11.149 -3.797 -3.948 1.00 88.69 108 PRO A C 1
ATOM 890 O O . PRO A 1 108 ? -11.803 -4.565 -4.651 1.00 88.69 108 PRO A O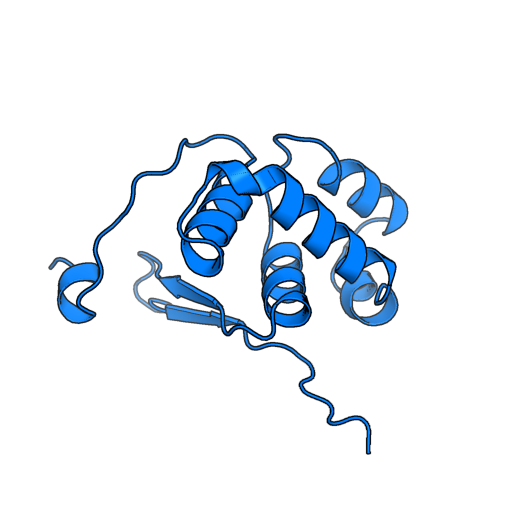 1
ATOM 893 N N . ARG A 1 109 ? -11.542 -3.442 -2.721 1.00 79.81 109 ARG A N 1
ATOM 894 C CA . ARG A 1 109 ? -12.715 -4.017 -2.041 1.00 79.81 109 ARG A CA 1
ATOM 895 C C . ARG A 1 109 ? -14.049 -3.608 -2.655 1.00 79.81 109 ARG A C 1
ATOM 897 O O . ARG A 1 109 ? -15.004 -4.339 -2.462 1.00 79.81 109 ARG A O 1
ATOM 904 N N . ASP A 1 110 ? -14.116 -2.498 -3.392 1.00 65.25 110 ASP A N 1
ATOM 905 C CA . ASP A 1 110 ? -15.329 -2.074 -4.096 1.00 65.25 110 ASP A CA 1
ATOM 906 C C . ASP A 1 110 ? -14.995 -1.226 -5.337 1.00 65.25 110 ASP A C 1
ATOM 908 O O . ASP A 1 110 ? -14.675 -0.044 -5.230 1.00 65.25 110 ASP A O 1
ATOM 912 N N . LEU A 1 111 ? -15.173 -1.802 -6.527 1.00 51.72 111 LEU A N 1
ATOM 913 C CA . LEU A 1 111 ? -15.803 -1.094 -7.643 1.00 51.72 111 LEU A CA 1
ATOM 914 C C . LEU A 1 111 ? -17.315 -1.261 -7.451 1.00 51.72 111 LEU A C 1
ATOM 916 O O . LEU A 1 111 ? -17.947 -2.006 -8.189 1.00 51.72 111 LEU A O 1
ATOM 920 N N . THR A 1 112 ? -17.921 -0.661 -6.425 1.00 40.12 112 THR A N 1
ATOM 921 C CA . THR A 1 112 ? -19.383 -0.525 -6.445 1.00 40.12 112 THR A CA 1
ATOM 922 C C . THR A 1 112 ? -19.697 0.448 -7.574 1.00 40.12 112 THR A C 1
ATOM 924 O O . THR A 1 112 ? -19.317 1.617 -7.445 1.00 40.12 112 THR A O 1
ATOM 927 N N . PRO A 1 113 ? -20.362 0.035 -8.671 1.00 40.88 113 PRO A N 1
ATOM 928 C CA . PRO A 1 113 ? -20.982 1.010 -9.544 1.00 40.88 113 PRO A CA 1
ATOM 929 C C . PRO A 1 113 ? -21.988 1.726 -8.649 1.00 40.88 113 PRO A C 1
ATOM 931 O O . PRO A 1 113 ? -22.885 1.093 -8.089 1.00 40.88 113 PRO A O 1
ATOM 934 N N . THR A 1 114 ? -21.814 3.026 -8.440 1.00 40.94 114 THR A N 1
ATOM 935 C CA . THR A 1 114 ? -22.947 3.863 -8.056 1.00 40.94 114 THR A CA 1
ATOM 936 C C . THR A 1 114 ? -24.014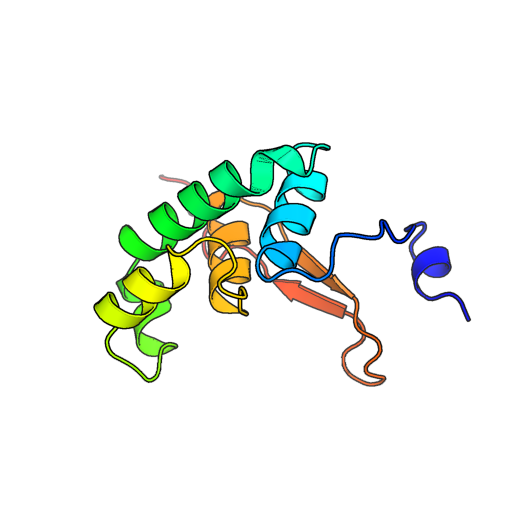 3.620 -9.114 1.00 40.94 114 THR A C 1
ATOM 938 O O . THR A 1 114 ? -23.817 3.972 -10.276 1.00 40.94 114 THR A O 1
ATOM 941 N N . ARG A 1 115 ? -25.045 2.879 -8.711 1.00 35.62 115 ARG A N 1
ATOM 942 C CA . ARG A 1 115 ? -26.233 2.577 -9.499 1.00 35.62 115 ARG A CA 1
ATOM 943 C C . A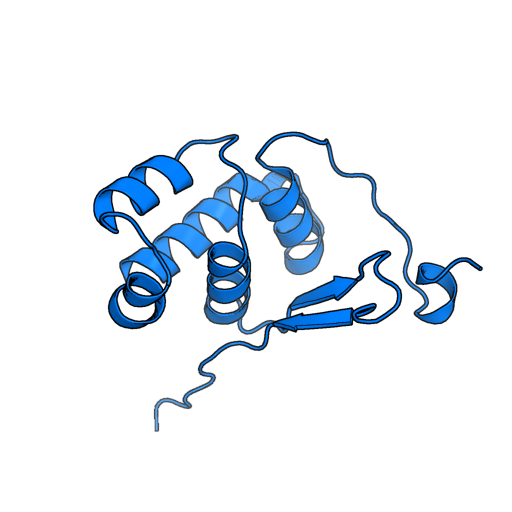RG A 1 115 ? -26.993 3.858 -9.811 1.00 35.62 115 ARG A C 1
ATOM 945 O O . ARG A 1 115 ? -26.993 4.750 -8.933 1.00 35.62 115 ARG A O 1
#